Protein AF-A0A533B8K9-F1 (afdb_monomer_lite)

Sequence (75 aa):
MKMVLVSLMVLVVTGCTAGRWVQAGKSDLDSRRDSFDCENVIVTKHGGWQRVEPFTAAIEIRECMQVKGYHLEQN

Radius of gyration: 18.88 Å; chains: 1; bounding box: 37×21×63 Å

Foldseek 3Di:
DDDDDPDPPPPPPPPPQFWQWDDPPDDSVRRVVQLVVQLVVVCVVQVHPVRADPVNSVVSSQVSSVVVVIDTHGD

Structure (mmCIF, N/CA/C/O backbone):
data_AF-A0A533B8K9-F1
#
_entry.id   AF-A0A533B8K9-F1
#
loop_
_atom_site.group_PDB
_atom_site.id
_atom_site.type_symbol
_atom_site.label_atom_id
_atom_site.label_alt_id
_atom_site.label_comp_id
_atom_site.label_asym_id
_atom_site.label_entity_id
_atom_site.label_seq_id
_atom_site.pdbx_PDB_ins_code
_atom_site.Cartn_x
_atom_site.Cartn_y
_atom_site.Cartn_z
_atom_site.occupancy
_atom_site.B_iso_or_equiv
_atom_site.auth_seq_id
_atom_site.auth_comp_id
_atom_site.auth_asym_id
_atom_site.auth_atom_id
_atom_site.pdbx_PDB_model_num
ATOM 1 N N . MET A 1 1 ? 25.321 7.695 49.746 1.00 41.66 1 MET A N 1
ATOM 2 C CA . MET A 1 1 ? 23.842 7.775 49.739 1.00 41.66 1 MET A CA 1
ATOM 3 C C . MET A 1 1 ? 23.444 8.961 48.874 1.00 41.66 1 MET A C 1
ATOM 5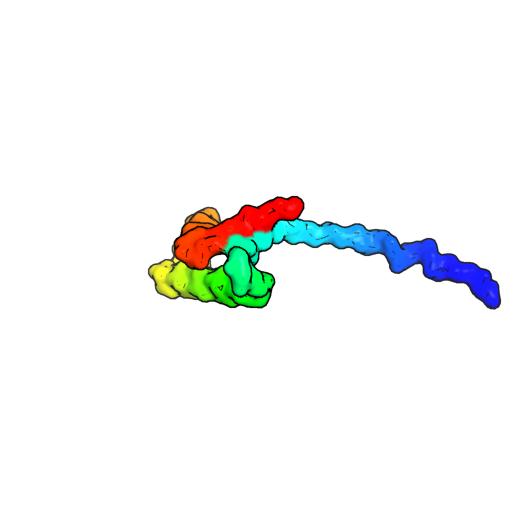 O O . MET A 1 1 ? 23.831 10.072 49.181 1.00 41.66 1 MET A O 1
ATOM 9 N N . LYS A 1 2 ? 22.905 8.681 47.684 1.00 45.84 2 LYS A N 1
ATOM 10 C CA . LYS A 1 2 ? 21.503 8.983 47.329 1.00 45.84 2 LYS A CA 1
ATOM 11 C C . LYS A 1 2 ? 21.228 10.479 47.113 1.00 45.84 2 LYS A C 1
ATOM 13 O O . LYS A 1 2 ? 20.718 11.127 48.010 1.00 45.84 2 LYS A O 1
ATOM 18 N N . MET A 1 3 ? 21.476 10.955 45.896 1.00 44.84 3 MET A N 1
ATOM 19 C CA . MET A 1 3 ? 20.569 11.846 45.156 1.00 44.84 3 MET A CA 1
ATOM 20 C C . MET A 1 3 ? 20.778 11.517 43.664 1.00 44.84 3 MET A C 1
ATOM 22 O O . MET A 1 3 ? 21.748 11.951 43.062 1.00 44.84 3 MET A O 1
ATOM 26 N N . VAL A 1 4 ? 20.126 10.468 43.144 1.00 54.47 4 VAL A N 1
ATOM 27 C CA . VAL A 1 4 ? 18.803 10.595 42.497 1.00 54.47 4 VAL A CA 1
ATOM 28 C C . VAL A 1 4 ? 18.992 11.439 41.221 1.00 54.47 4 VAL A C 1
ATOM 30 O O . VAL A 1 4 ? 18.757 12.634 41.213 1.00 54.47 4 VAL A O 1
ATOM 33 N N . LEU A 1 5 ? 19.665 10.925 40.184 1.00 51.34 5 LEU A N 1
ATOM 34 C CA . LEU A 1 5 ? 19.129 9.946 39.217 1.00 51.34 5 LEU A CA 1
ATOM 35 C C . LEU A 1 5 ? 17.783 10.385 38.589 1.00 51.34 5 LEU A C 1
ATOM 37 O O . LEU A 1 5 ? 16.947 9.553 38.265 1.00 51.34 5 LEU A O 1
ATOM 41 N N . VAL A 1 6 ? 17.563 11.697 38.423 1.00 56.78 6 VAL A N 1
ATOM 42 C CA . VAL A 1 6 ? 16.369 12.266 37.762 1.00 56.78 6 VAL A CA 1
ATOM 43 C C . VAL A 1 6 ? 16.799 13.311 36.735 1.00 56.78 6 VAL A C 1
ATOM 45 O O . VAL A 1 6 ? 16.591 14.508 36.886 1.00 56.78 6 VAL A O 1
ATOM 48 N N . SER A 1 7 ? 17.472 12.877 35.676 1.00 51.47 7 SER A N 1
ATOM 49 C CA . SER A 1 7 ? 17.611 13.698 34.458 1.00 51.47 7 SER A CA 1
ATOM 50 C C . SER A 1 7 ? 17.586 12.858 33.182 1.00 51.47 7 SER A C 1
ATOM 52 O O . SER A 1 7 ? 17.909 13.348 32.108 1.00 51.47 7 SER A O 1
ATOM 54 N N . LEU A 1 8 ? 17.168 11.592 33.279 1.00 55.50 8 LEU A N 1
ATOM 55 C CA . LEU A 1 8 ? 17.158 10.650 32.164 1.00 55.50 8 LEU A CA 1
ATOM 56 C C . LEU A 1 8 ? 15.725 10.243 31.801 1.00 55.50 8 LEU A C 1
ATOM 58 O O . LEU A 1 8 ? 15.395 9.064 31.804 1.00 55.50 8 LEU A O 1
ATOM 62 N N . MET A 1 9 ? 14.835 11.208 31.561 1.00 56.28 9 MET A N 1
ATOM 63 C CA . MET A 1 9 ? 13.486 10.882 31.078 1.00 56.28 9 MET A CA 1
ATOM 64 C C . MET A 1 9 ? 12.813 12.038 30.340 1.00 56.28 9 MET A C 1
ATOM 66 O O . MET A 1 9 ? 11.658 12.364 30.573 1.00 56.28 9 MET A O 1
ATOM 70 N N . VAL A 1 10 ? 13.543 12.664 29.419 1.00 58.84 10 VAL A N 1
ATOM 71 C CA . VAL A 1 10 ? 12.932 13.513 28.387 1.00 58.84 10 VAL A CA 1
ATOM 72 C C . VAL A 1 10 ? 13.509 13.102 27.028 1.00 58.84 10 VAL A C 1
ATOM 74 O O . VAL A 1 10 ? 14.079 13.889 26.286 1.00 58.84 10 VAL A O 1
ATOM 77 N N . LEU A 1 11 ? 13.384 11.808 26.714 1.00 54.88 11 LEU A N 1
ATOM 78 C CA . LEU A 1 11 ? 13.343 11.335 25.330 1.00 54.88 11 LEU A CA 1
ATOM 79 C C . LEU A 1 11 ? 11.927 11.637 24.837 1.00 54.88 11 LEU A C 1
ATOM 81 O O . LEU A 1 11 ? 11.038 10.789 24.897 1.00 54.88 11 LEU A O 1
ATOM 85 N N . VAL A 1 12 ? 11.696 12.894 24.452 1.00 57.62 12 VAL A N 1
ATOM 86 C CA . VAL A 1 12 ? 10.475 13.272 23.741 1.00 57.62 12 VAL A CA 1
ATOM 87 C C . VAL A 1 12 ? 10.485 12.474 22.453 1.00 57.62 12 VAL A C 1
ATOM 89 O O . VAL A 1 12 ? 11.341 12.656 21.590 1.00 57.62 12 VAL A O 1
ATOM 92 N N . VAL A 1 13 ? 9.558 11.530 22.401 1.00 56.38 13 VAL A N 1
ATOM 93 C CA . VAL A 1 13 ? 9.248 10.664 21.279 1.00 56.38 13 VAL A CA 1
ATOM 94 C C . VAL A 1 13 ? 8.858 11.560 20.106 1.00 56.38 13 VAL A C 1
ATOM 96 O O . VAL A 1 13 ? 7.691 11.881 19.914 1.00 56.38 13 VAL A O 1
ATOM 99 N N . THR A 1 14 ? 9.834 11.981 19.306 1.00 51.78 14 THR A N 1
ATOM 100 C CA . THR A 1 14 ? 9.602 12.507 17.959 1.00 51.78 14 THR A CA 1
ATOM 101 C C . THR A 1 14 ? 9.309 11.326 17.039 1.00 51.78 14 THR A C 1
ATOM 103 O O . THR A 1 14 ? 10.036 11.024 16.095 1.00 51.78 14 THR A O 1
ATOM 106 N N . GLY A 1 15 ? 8.236 10.597 17.355 1.00 49.59 15 GLY A N 1
ATOM 107 C CA . GLY A 1 15 ? 7.652 9.653 16.425 1.00 49.59 15 GLY A CA 1
ATOM 108 C C . GLY A 1 15 ? 7.177 10.463 15.233 1.00 49.59 15 GLY A C 1
ATOM 109 O O . GLY A 1 15 ? 6.257 11.263 15.364 1.00 49.59 15 GLY A O 1
ATOM 110 N N . CYS A 1 16 ? 7.839 10.302 14.092 1.00 52.97 16 CYS A N 1
ATOM 111 C CA . CYS A 1 16 ? 7.297 10.716 12.809 1.00 52.97 16 CYS A CA 1
ATOM 112 C C . CYS A 1 16 ? 5.902 10.079 12.726 1.00 52.97 16 CYS A C 1
ATOM 114 O O . CYS A 1 16 ? 5.805 8.856 12.616 1.00 52.97 16 CYS A O 1
ATOM 116 N N . THR A 1 17 ? 4.835 10.861 12.899 1.00 57.50 17 THR A N 1
ATOM 117 C CA . THR A 1 17 ? 3.455 10.365 12.865 1.00 57.50 17 THR A CA 1
ATOM 118 C C . THR A 1 17 ? 3.083 10.080 11.414 1.00 57.50 17 THR A C 1
ATOM 120 O O . THR A 1 17 ? 2.293 10.778 10.784 1.00 57.50 17 THR A O 1
ATOM 123 N N . ALA A 1 18 ? 3.706 9.052 10.839 1.00 67.81 18 ALA A N 1
ATOM 124 C CA . ALA A 1 18 ? 3.235 8.462 9.603 1.00 67.81 18 ALA A CA 1
ATOM 125 C C . ALA A 1 18 ? 1.813 7.948 9.868 1.00 67.81 18 ALA A C 1
ATOM 127 O O . ALA A 1 18 ? 1.590 7.225 10.841 1.00 67.81 18 ALA A O 1
ATOM 128 N N . GLY A 1 19 ? 0.850 8.384 9.051 1.00 81.06 19 GLY A N 1
ATOM 129 C CA . GLY 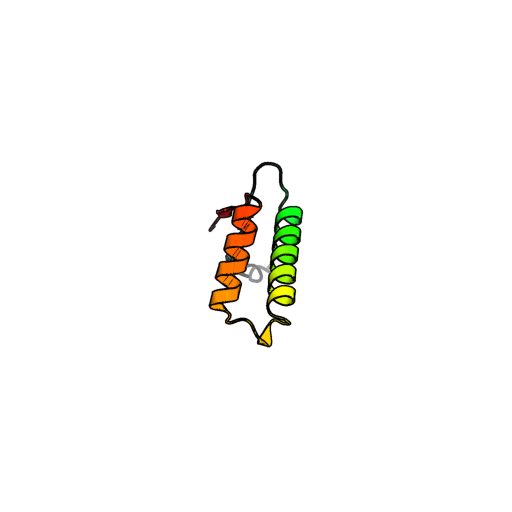A 1 19 ? -0.550 7.987 9.201 1.00 81.06 19 GLY A CA 1
ATOM 130 C C . GLY A 1 19 ? -0.707 6.464 9.235 1.00 81.06 19 GLY A C 1
ATOM 131 O O . GLY A 1 19 ? 0.087 5.733 8.639 1.00 81.06 19 GLY A O 1
ATOM 132 N N . ARG A 1 20 ? -1.731 5.979 9.938 1.00 89.94 20 ARG A N 1
ATOM 133 C CA . ARG A 1 20 ? -1.991 4.549 10.121 1.00 89.94 20 ARG A CA 1
ATOM 134 C C . ARG A 1 20 ? -3.132 4.089 9.224 1.00 89.94 20 ARG A C 1
ATOM 136 O O . ARG A 1 20 ? -4.190 4.706 9.188 1.00 89.94 20 ARG A O 1
ATOM 143 N N . TRP A 1 21 ? -2.938 2.971 8.531 1.00 94.44 21 TRP A N 1
ATOM 144 C CA . TRP A 1 21 ? -4.008 2.305 7.793 1.00 94.44 21 TRP A CA 1
ATOM 145 C C . TRP A 1 21 ? -4.921 1.542 8.747 1.00 94.44 21 TRP A C 1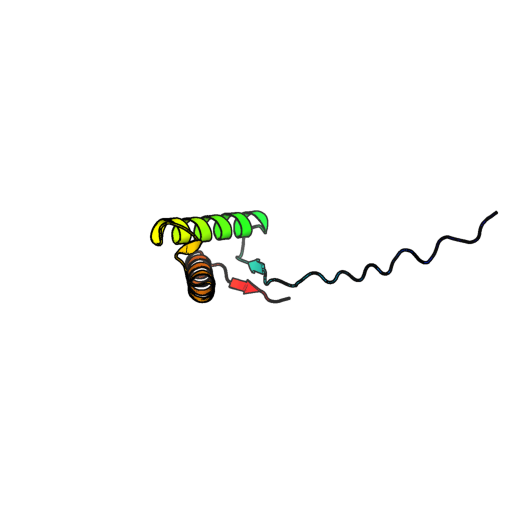
ATOM 147 O O . TRP A 1 21 ? -4.468 0.634 9.448 1.00 94.44 21 TRP A O 1
ATOM 157 N N . VAL A 1 22 ? -6.203 1.894 8.745 1.00 95.25 22 VAL A N 1
ATOM 158 C CA . VAL A 1 22 ? -7.219 1.313 9.627 1.00 95.25 22 VAL A CA 1
ATOM 159 C C . VAL A 1 22 ? -8.410 0.781 8.831 1.00 95.25 22 VAL A C 1
ATOM 161 O O . VAL A 1 22 ? -8.814 1.340 7.811 1.00 95.25 22 VAL A O 1
ATOM 164 N N . GLN A 1 23 ? -8.956 -0.340 9.295 1.00 96.94 23 GLN A N 1
ATOM 165 C CA . GLN A 1 23 ? -10.148 -0.988 8.751 1.00 96.94 23 GLN A CA 1
ATOM 166 C C . GLN A 1 23 ? -10.840 -1.749 9.885 1.00 96.94 23 GLN A C 1
ATOM 168 O O . GLN A 1 23 ? -10.182 -2.398 10.701 1.00 96.94 23 GLN A O 1
ATOM 173 N N . ALA A 1 24 ? -12.171 -1.673 9.955 1.00 94.56 24 ALA A N 1
ATOM 174 C CA . ALA A 1 24 ? -12.933 -2.356 10.995 1.00 94.56 24 ALA A CA 1
ATOM 175 C C . ALA A 1 24 ? -12.698 -3.876 10.943 1.00 94.56 24 ALA A C 1
ATOM 177 O O . ALA A 1 24 ? -12.775 -4.492 9.881 1.00 94.56 24 ALA A O 1
ATOM 178 N N . GLY A 1 25 ? -12.409 -4.477 12.100 1.00 95.88 25 GLY A N 1
ATOM 179 C CA . GLY A 1 25 ? -12.141 -5.913 12.213 1.00 95.88 25 GLY A CA 1
ATOM 180 C C . GLY A 1 25 ? -10.749 -6.356 11.745 1.00 95.88 25 GLY A C 1
ATOM 181 O O . GLY A 1 25 ? -10.490 -7.557 11.717 1.00 95.88 25 GLY A O 1
ATOM 182 N N . LYS A 1 26 ? -9.852 -5.425 11.398 1.00 96.69 26 LYS A N 1
ATOM 183 C CA . LYS A 1 26 ? -8.455 -5.709 11.049 1.00 96.69 26 LYS A CA 1
ATOM 184 C C . LYS A 1 26 ? -7.510 -5.219 12.134 1.00 96.69 26 LYS A C 1
ATOM 186 O O . LYS A 1 26 ? -7.732 -4.173 12.739 1.00 96.69 26 LYS A O 1
ATOM 191 N N . SER A 1 27 ? -6.449 -5.981 12.366 1.00 95.88 27 SER A N 1
ATOM 192 C CA . SER A 1 27 ? -5.371 -5.579 13.263 1.00 95.88 27 SER A CA 1
ATOM 193 C C . SER A 1 27 ? -4.363 -4.666 12.559 1.00 95.88 27 SER A C 1
ATOM 195 O O . SER A 1 27 ? -4.266 -4.640 11.330 1.00 95.88 27 SER A O 1
ATOM 197 N N . ASP A 1 28 ? -3.536 -3.979 13.349 1.00 92.00 28 ASP A N 1
ATOM 198 C CA . ASP A 1 28 ? -2.390 -3.216 12.836 1.00 92.00 28 ASP A CA 1
ATOM 199 C C . ASP A 1 28 ? -1.366 -4.106 12.110 1.00 92.00 28 ASP A C 1
ATOM 201 O O . ASP A 1 28 ? -0.591 -3.623 11.286 1.00 92.00 28 ASP A O 1
ATOM 205 N N . LEU A 1 29 ? -1.315 -5.404 12.429 1.00 95.25 29 LEU A N 1
ATOM 206 C CA . LEU A 1 29 ? -0.451 -6.347 11.721 1.00 95.25 29 LEU A CA 1
ATOM 207 C C . LEU A 1 29 ? -1.013 -6.659 10.330 1.00 95.25 29 LEU A C 1
ATOM 209 O O . LEU A 1 29 ? -0.250 -6.712 9.366 1.00 95.25 29 LEU A O 1
ATOM 213 N N . ASP A 1 30 ? -2.335 -6.819 10.225 1.00 97.25 30 ASP A N 1
ATOM 214 C CA . ASP A 1 30 ? -3.006 -7.044 8.944 1.00 97.25 30 ASP A CA 1
ATOM 215 C C . ASP A 1 30 ? -2.802 -5.851 8.012 1.00 97.25 30 ASP A C 1
ATOM 217 O O . ASP A 1 30 ? -2.419 -6.035 6.861 1.00 97.25 30 ASP A O 1
ATOM 221 N N . SER A 1 31 ? -2.968 -4.625 8.521 1.00 95.88 31 SER A N 1
ATOM 222 C CA . SER A 1 31 ? -2.812 -3.420 7.702 1.00 95.88 31 SER A CA 1
ATOM 223 C C . SER A 1 31 ? -1.387 -3.237 7.175 1.00 95.88 31 SER A C 1
ATOM 225 O O . SER A 1 31 ? -1.201 -2.859 6.019 1.00 95.88 31 SER A O 1
ATOM 227 N N . ARG A 1 32 ? -0.364 -3.566 7.976 1.00 94.56 32 ARG A N 1
ATOM 228 C CA . ARG A 1 32 ? 1.039 -3.558 7.522 1.00 94.56 32 ARG A CA 1
ATOM 229 C C . ARG A 1 32 ? 1.308 -4.614 6.462 1.00 94.56 32 ARG A C 1
ATOM 231 O O . ARG A 1 32 ? 2.004 -4.330 5.492 1.00 94.56 32 ARG A O 1
ATOM 238 N N . ARG A 1 33 ? 0.767 -5.820 6.647 1.00 97.06 33 ARG A N 1
ATOM 239 C CA . ARG A 1 33 ? 0.895 -6.901 5.668 1.00 97.06 33 ARG A CA 1
ATOM 240 C C . ARG A 1 33 ? 0.245 -6.513 4.342 1.00 97.06 33 ARG A C 1
ATOM 242 O O . ARG A 1 33 ? 0.875 -6.648 3.302 1.00 97.06 33 ARG A O 1
ATOM 249 N N . ASP A 1 34 ? -0.967 -5.974 4.388 1.00 97.25 34 ASP A N 1
ATOM 250 C CA . ASP A 1 34 ? -1.685 -5.538 3.192 1.00 97.25 34 ASP A CA 1
ATOM 251 C C . ASP A 1 34 ? -0.993 -4.361 2.487 1.00 97.25 34 ASP A C 1
ATOM 253 O O . ASP A 1 34 ? -0.927 -4.347 1.257 1.00 97.25 34 ASP A O 1
ATOM 257 N N . SER A 1 35 ? -0.411 -3.419 3.241 1.00 95.44 35 SER A N 1
ATOM 258 C CA . SER A 1 35 ? 0.413 -2.337 2.681 1.00 95.44 35 SER A CA 1
ATOM 259 C C . SER A 1 35 ? 1.648 -2.883 1.966 1.00 95.44 35 SER A C 1
ATOM 261 O O . SER A 1 35 ? 1.946 -2.465 0.850 1.00 95.44 35 SER A O 1
ATOM 263 N N . PHE A 1 36 ? 2.332 -3.857 2.568 1.00 95.25 36 PHE A N 1
ATOM 264 C CA . PHE A 1 36 ? 3.485 -4.516 1.954 1.00 95.25 36 PHE A CA 1
ATOM 265 C C . PHE A 1 36 ? 3.103 -5.285 0.679 1.00 95.25 36 PHE A C 1
ATOM 267 O O . PHE A 1 36 ? 3.832 -5.262 -0.314 1.00 95.25 36 PHE A O 1
ATOM 274 N N . ASP A 1 37 ? 1.941 -5.936 0.662 1.00 97.31 37 ASP A N 1
ATOM 275 C CA . ASP A 1 37 ? 1.433 -6.595 -0.543 1.00 97.31 37 ASP A CA 1
ATOM 276 C C . ASP A 1 37 ? 1.136 -5.569 -1.652 1.00 97.31 37 ASP A C 1
ATOM 278 O O . ASP A 1 37 ? 1.511 -5.783 -2.807 1.00 97.31 37 ASP A O 1
ATOM 282 N N . CYS A 1 38 ? 0.533 -4.424 -1.310 1.00 96.56 38 CYS A N 1
ATOM 283 C CA . CYS A 1 38 ? 0.308 -3.319 -2.248 1.00 96.56 38 CYS A CA 1
ATOM 284 C C . CYS A 1 38 ? 1.618 -2.774 -2.835 1.00 96.56 38 CYS A C 1
ATOM 286 O O . CYS A 1 38 ? 1.726 -2.588 -4.049 1.00 96.56 38 CYS A O 1
ATOM 288 N N . GLU A 1 39 ? 2.630 -2.568 -1.997 1.00 94.88 39 GLU A N 1
ATOM 289 C CA . GLU A 1 39 ? 3.972 -2.171 -2.422 1.00 94.88 39 GLU A CA 1
ATOM 290 C C . GLU A 1 39 ? 4.573 -3.172 -3.424 1.00 94.88 39 GLU A C 1
ATOM 292 O O . GLU A 1 39 ? 5.042 -2.777 -4.494 1.00 94.88 39 GLU A O 1
ATOM 297 N N . ASN A 1 40 ? 4.491 -4.477 -3.145 1.00 95.69 40 ASN A N 1
ATOM 298 C CA . ASN A 1 40 ? 5.014 -5.514 -4.042 1.00 95.69 40 ASN A CA 1
ATOM 299 C C . ASN A 1 40 ? 4.305 -5.563 -5.397 1.00 95.69 40 ASN A C 1
ATOM 301 O O . ASN A 1 40 ? 4.958 -5.790 -6.422 1.00 95.69 40 ASN A O 1
ATOM 305 N N . VAL A 1 41 ? 2.988 -5.342 -5.429 1.00 93.44 41 VAL A N 1
ATOM 306 C CA . VAL A 1 41 ? 2.231 -5.258 -6.687 1.00 93.44 41 VAL A CA 1
ATOM 307 C C . VAL A 1 41 ? 2.778 -4.126 -7.556 1.00 93.44 41 VAL A C 1
ATOM 309 O O . VAL A 1 41 ? 3.026 -4.331 -8.745 1.00 93.44 41 VAL A O 1
ATOM 312 N N . ILE A 1 42 ? 3.032 -2.960 -6.965 1.00 92.88 42 ILE A N 1
ATOM 313 C CA . ILE A 1 42 ? 3.537 -1.773 -7.670 1.00 92.88 42 ILE A CA 1
ATOM 314 C C . ILE A 1 42 ? 4.961 -2.014 -8.175 1.00 92.88 42 ILE A C 1
ATOM 316 O O . ILE A 1 42 ? 5.249 -1.799 -9.353 1.00 92.88 42 ILE A O 1
ATOM 320 N N . VAL A 1 43 ? 5.841 -2.550 -7.330 1.00 93.00 43 VAL A N 1
ATOM 321 C CA . VAL A 1 43 ? 7.213 -2.914 -7.723 1.00 93.00 43 VAL A CA 1
ATOM 322 C C . VAL A 1 43 ? 7.213 -3.893 -8.886 1.00 93.00 43 VAL A C 1
ATOM 324 O O . VAL A 1 43 ? 7.981 -3.724 -9.832 1.00 93.00 43 VAL A O 1
ATOM 327 N N . THR A 1 44 ? 6.342 -4.898 -8.843 1.00 94.00 44 THR A N 1
ATOM 328 C CA . THR A 1 44 ? 6.235 -5.905 -9.902 1.00 94.00 44 THR A CA 1
ATOM 329 C C . THR A 1 44 ? 5.712 -5.284 -11.196 1.00 94.00 44 THR A C 1
ATOM 331 O O . THR A 1 44 ? 6.288 -5.518 -12.257 1.00 94.00 44 THR A O 1
ATOM 334 N N . LYS A 1 45 ? 4.675 -4.440 -11.111 1.00 92.69 45 LYS A N 1
ATOM 335 C CA . LYS A 1 45 ? 4.071 -3.727 -12.249 1.00 92.69 45 LYS A CA 1
ATOM 336 C C . LYS A 1 45 ? 5.087 -2.860 -12.997 1.00 92.69 45 LYS A C 1
ATOM 338 O O . LYS A 1 45 ? 5.112 -2.877 -14.224 1.00 92.69 45 LYS A O 1
ATOM 343 N N . HIS A 1 46 ? 5.926 -2.122 -12.272 1.00 93.38 46 HIS A N 1
ATOM 344 C CA . HIS A 1 46 ? 6.904 -1.194 -12.861 1.00 93.38 46 HIS A CA 1
ATOM 345 C C . HIS A 1 46 ? 8.299 -1.814 -13.064 1.00 93.38 46 HIS A C 1
ATOM 347 O O . HIS A 1 46 ? 9.182 -1.212 -13.678 1.00 93.38 46 HIS A O 1
ATOM 353 N N . GLY A 1 47 ? 8.519 -3.040 -12.584 1.00 93.56 47 GLY A N 1
ATOM 354 C CA . GLY A 1 47 ? 9.790 -3.756 -12.709 1.00 93.56 47 GLY A CA 1
ATOM 355 C C . GLY A 1 47 ? 10.902 -3.227 -11.793 1.00 93.56 47 GLY A C 1
ATOM 356 O O . GLY A 1 47 ? 12.073 -3.242 -12.183 1.00 93.56 47 GLY A O 1
ATOM 357 N N . GLY A 1 48 ? 10.545 -2.748 -10.599 1.00 93.06 48 GLY A N 1
ATOM 358 C CA . GLY A 1 48 ? 11.470 -2.297 -9.555 1.00 93.06 48 GLY A CA 1
ATOM 359 C C . GLY A 1 48 ? 11.204 -0.876 -9.051 1.00 93.06 48 GLY A C 1
ATOM 360 O O . GLY A 1 48 ? 10.743 -0.021 -9.803 1.00 93.06 48 GLY A O 1
ATOM 361 N N . TRP A 1 49 ? 11.564 -0.601 -7.792 1.00 91.00 49 TRP A N 1
ATOM 362 C CA . TRP A 1 49 ? 11.409 0.721 -7.162 1.00 91.00 49 TRP A CA 1
ATOM 363 C C . TRP A 1 49 ? 12.136 1.846 -7.903 1.00 91.00 49 TRP A C 1
ATOM 365 O O . TRP A 1 49 ? 11.630 2.957 -7.979 1.00 91.00 49 TRP A O 1
ATOM 375 N N . GLN A 1 50 ? 13.289 1.555 -8.510 1.00 92.88 50 GLN A N 1
ATOM 376 C CA . GLN A 1 50 ? 14.085 2.525 -9.268 1.00 92.88 50 GLN A CA 1
ATOM 377 C C . GLN A 1 50 ? 13.398 3.048 -10.541 1.00 92.88 50 GLN A C 1
ATOM 379 O O . GLN A 1 50 ? 13.926 3.942 -11.194 1.00 92.88 50 GLN A O 1
ATOM 384 N N . ARG A 1 51 ? 12.267 2.450 -10.935 1.00 91.56 51 ARG A N 1
ATOM 385 C CA . ARG A 1 51 ? 11.487 2.829 -12.121 1.00 91.56 51 ARG A CA 1
ATOM 386 C C . ARG A 1 51 ? 10.158 3.495 -11.771 1.00 91.56 51 ARG A C 1
ATOM 388 O O . ARG A 1 51 ? 9.401 3.820 -12.680 1.00 91.56 51 ARG A O 1
ATOM 395 N N . VAL A 1 52 ? 9.870 3.678 -10.482 1.00 92.06 52 VAL A N 1
ATOM 396 C CA . VAL A 1 52 ? 8.641 4.317 -10.009 1.00 92.06 52 VAL A CA 1
ATOM 397 C C . VAL A 1 52 ? 8.989 5.687 -9.461 1.00 92.06 52 VAL A C 1
ATOM 399 O O . VAL A 1 52 ? 9.779 5.808 -8.527 1.00 92.06 52 VAL A O 1
ATOM 402 N N . GLU A 1 53 ? 8.363 6.720 -10.014 1.00 93.31 53 GLU A N 1
ATOM 403 C CA . GLU A 1 53 ? 8.443 8.056 -9.435 1.00 93.31 53 GLU A CA 1
ATOM 404 C C . GLU A 1 53 ? 7.878 8.023 -8.000 1.00 93.31 53 GLU A C 1
ATOM 406 O O . GLU A 1 53 ? 6.777 7.499 -7.796 1.00 93.31 53 GLU A O 1
ATOM 411 N N . PRO A 1 54 ? 8.569 8.582 -6.986 1.00 86.19 54 PRO A N 1
ATOM 412 C CA . PRO A 1 54 ? 8.157 8.453 -5.584 1.00 86.19 54 PRO A CA 1
ATOM 413 C C . PRO A 1 54 ? 6.724 8.921 -5.302 1.00 86.19 54 PRO A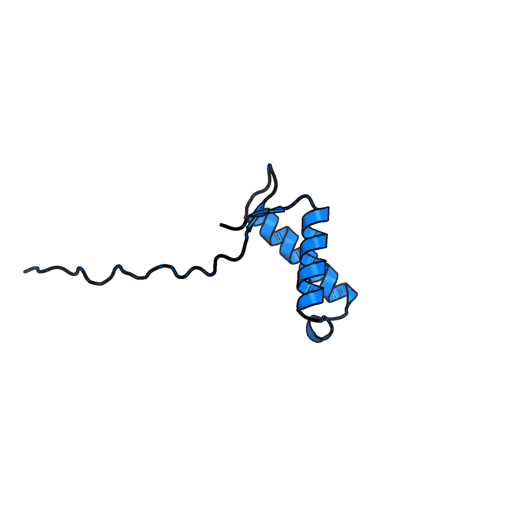 C 1
ATOM 415 O O . PRO A 1 54 ? 6.008 8.321 -4.500 1.00 86.19 54 PRO A O 1
ATOM 418 N N . PHE A 1 55 ? 6.278 9.977 -5.987 1.00 90.81 55 PHE A N 1
ATOM 419 C CA . PHE A 1 55 ? 4.912 10.480 -5.855 1.00 90.81 55 PHE A CA 1
ATOM 420 C C . PHE A 1 55 ? 3.882 9.517 -6.462 1.00 90.81 55 PHE A C 1
ATOM 422 O O . PHE A 1 55 ? 2.836 9.271 -5.863 1.00 90.81 55 PHE A O 1
ATOM 429 N N . THR A 1 56 ? 4.203 8.914 -7.609 1.00 92.69 56 THR A N 1
ATOM 430 C CA . THR A 1 56 ? 3.376 7.879 -8.238 1.00 92.69 56 THR A CA 1
ATOM 431 C C . THR A 1 56 ? 3.274 6.648 -7.347 1.00 92.69 56 THR A C 1
ATOM 433 O O . THR A 1 56 ? 2.172 6.151 -7.139 1.00 92.69 56 THR A O 1
ATOM 436 N N . ALA A 1 57 ? 4.384 6.203 -6.748 1.00 91.50 57 ALA A N 1
ATOM 437 C CA . ALA A 1 57 ? 4.373 5.104 -5.784 1.00 91.50 57 ALA A CA 1
ATOM 438 C C . ALA A 1 57 ? 3.421 5.395 -4.615 1.00 91.50 57 ALA A C 1
ATOM 440 O O . ALA A 1 57 ? 2.566 4.575 -4.294 1.00 91.50 57 ALA A O 1
ATOM 441 N N . ALA A 1 58 ? 3.518 6.582 -4.010 1.00 90.81 58 ALA A N 1
ATOM 442 C CA . ALA A 1 58 ? 2.660 6.968 -2.892 1.00 90.81 58 ALA A CA 1
ATOM 443 C C . ALA A 1 58 ? 1.163 7.006 -3.259 1.00 90.81 58 ALA A C 1
ATOM 445 O O . ALA A 1 58 ? 0.329 6.600 -2.445 1.00 90.81 58 ALA A O 1
ATOM 446 N N . ILE A 1 59 ? 0.816 7.474 -4.465 1.00 94.44 59 ILE A N 1
ATOM 447 C CA . ILE A 1 59 ? -0.569 7.466 -4.959 1.00 94.44 59 ILE A CA 1
ATOM 448 C C . ILE A 1 59 ? -1.052 6.033 -5.175 1.00 94.44 59 ILE A C 1
ATOM 450 O O . ILE A 1 59 ? -2.084 5.661 -4.622 1.00 94.44 59 ILE A O 1
ATOM 454 N N . GLU A 1 60 ? -0.298 5.213 -5.908 1.00 95.62 60 GLU A N 1
ATOM 455 C CA . GLU A 1 60 ? -0.716 3.845 -6.228 1.00 95.62 60 GLU A CA 1
ATOM 456 C C . GLU A 1 60 ? -0.836 2.975 -4.959 1.00 95.62 60 GLU A C 1
ATOM 458 O O . GLU A 1 60 ? -1.775 2.184 -4.842 1.00 95.62 60 GLU A O 1
ATOM 463 N N . ILE A 1 61 ? 0.051 3.148 -3.966 1.00 94.88 61 ILE A N 1
ATOM 464 C CA . ILE A 1 61 ? -0.052 2.447 -2.669 1.00 94.88 61 ILE A CA 1
ATOM 465 C C . ILE A 1 61 ? -1.340 2.862 -1.953 1.00 94.88 61 ILE A C 1
ATOM 467 O O . ILE A 1 61 ? -2.077 2.010 -1.451 1.00 94.88 61 ILE A O 1
ATOM 471 N N . ARG A 1 62 ? -1.635 4.168 -1.914 1.00 95.00 62 ARG A N 1
ATOM 472 C CA . ARG A 1 62 ? -2.854 4.696 -1.288 1.00 95.00 62 ARG A CA 1
ATOM 473 C C . ARG A 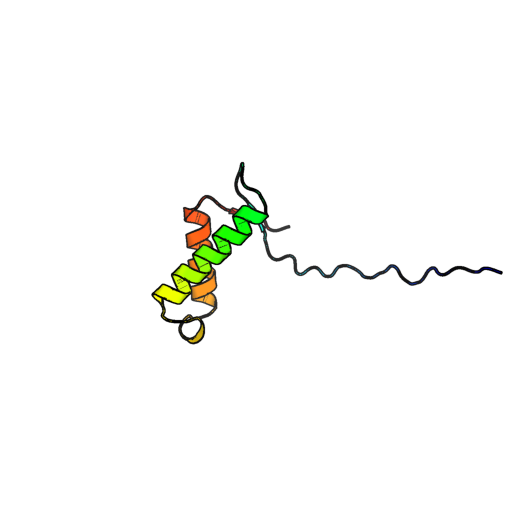1 62 ? -4.106 4.141 -1.957 1.00 95.00 62 ARG A C 1
ATOM 475 O O . ARG A 1 62 ? -5.003 3.691 -1.250 1.00 95.00 62 ARG A O 1
ATOM 482 N N . GLU A 1 63 ? -4.161 4.158 -3.283 1.00 96.44 63 GLU A N 1
ATOM 483 C CA . GLU A 1 63 ? -5.286 3.618 -4.049 1.00 96.44 63 GLU A CA 1
ATOM 484 C C . GLU A 1 63 ? -5.474 2.123 -3.777 1.00 96.44 63 GLU A C 1
ATOM 486 O O . GLU A 1 63 ? -6.588 1.678 -3.499 1.00 96.44 63 GLU A O 1
ATOM 491 N N . CYS A 1 64 ? -4.385 1.350 -3.763 1.00 97.25 64 CYS A N 1
ATOM 492 C CA . CYS A 1 64 ? -4.435 -0.076 -3.447 1.00 97.25 64 CYS A CA 1
ATOM 493 C C . CYS A 1 64 ? -5.009 -0.341 -2.044 1.00 97.25 64 CYS A C 1
ATOM 495 O O . CYS A 1 64 ? -5.897 -1.183 -1.880 1.00 97.25 64 CYS A O 1
ATOM 497 N N . MET A 1 65 ? -4.562 0.412 -1.037 1.00 97.50 65 MET A N 1
ATOM 498 C CA . MET A 1 65 ? -5.076 0.290 0.331 1.00 97.50 65 MET A CA 1
ATOM 499 C C . MET A 1 65 ? -6.554 0.686 0.433 1.00 97.50 65 MET A C 1
ATOM 501 O O . MET A 1 65 ? -7.330 -0.002 1.099 1.00 97.50 65 MET A O 1
ATOM 505 N N . GLN A 1 66 ? -6.974 1.735 -0.276 1.00 96.69 66 GLN A N 1
ATOM 506 C CA . GLN A 1 66 ? -8.376 2.159 -0.329 1.00 96.69 66 GLN A CA 1
ATOM 507 C C . GLN A 1 66 ? -9.282 1.101 -0.968 1.00 96.69 66 GLN A C 1
ATOM 509 O O . GLN A 1 66 ? -10.361 0.830 -0.442 1.00 96.69 66 GLN A O 1
ATOM 514 N N . VAL A 1 67 ? -8.837 0.441 -2.043 1.00 97.25 67 VAL A N 1
ATOM 515 C CA . VAL A 1 67 ? -9.578 -0.666 -2.680 1.00 97.25 67 VAL A CA 1
ATOM 516 C C . VAL A 1 67 ? -9.738 -1.862 -1.734 1.00 97.25 67 VAL A C 1
ATOM 518 O O . VAL A 1 67 ? -10.775 -2.524 -1.748 1.00 97.25 67 VAL A O 1
ATOM 521 N N . LYS A 1 68 ? -8.755 -2.116 -0.862 1.00 95.88 68 LYS A N 1
ATOM 522 C CA . LYS A 1 68 ? -8.849 -3.135 0.201 1.00 95.88 68 LYS A CA 1
ATOM 523 C C . LYS A 1 68 ? -9.790 -2.736 1.354 1.00 95.88 68 LYS A C 1
ATOM 525 O O . LYS A 1 68 ? -10.108 -3.571 2.200 1.00 95.88 68 LYS A O 1
ATOM 530 N N . GLY A 1 69 ? -10.271 -1.491 1.376 1.00 97.12 69 GLY A N 1
ATOM 531 C CA . GLY A 1 69 ? -11.181 -0.963 2.395 1.00 97.12 69 GLY A CA 1
ATOM 532 C C . GLY A 1 69 ? -10.483 -0.293 3.580 1.00 97.12 69 GLY A C 1
ATOM 533 O O . GLY A 1 69 ? -11.143 0.006 4.578 1.00 97.12 69 GLY A O 1
ATOM 534 N N . TYR A 1 70 ? -9.174 -0.047 3.489 1.00 97.25 70 TYR A N 1
ATOM 535 C CA . TYR A 1 70 ? -8.447 0.736 4.483 1.00 97.25 70 TYR A CA 1
ATOM 536 C C . TYR A 1 70 ? -8.625 2.236 4.243 1.00 97.25 70 TYR A C 1
ATOM 538 O O . TYR A 1 70 ? -8.684 2.710 3.108 1.00 97.25 70 TYR A O 1
ATOM 546 N N . HIS A 1 71 ? -8.638 3.007 5.325 1.00 95.06 71 HIS A N 1
ATOM 547 C CA . HIS A 1 71 ? -8.492 4.460 5.282 1.00 95.06 71 HIS A CA 1
ATOM 548 C C . HIS A 1 71 ? -7.279 4.886 6.104 1.00 95.06 71 HIS A C 1
ATOM 550 O O . HIS A 1 71 ? -6.865 4.191 7.033 1.00 95.06 71 HIS A O 1
ATOM 556 N N . LEU A 1 72 ? -6.672 6.005 5.709 1.00 92.00 72 LEU A N 1
ATOM 557 C CA . LEU A 1 72 ? -5.512 6.554 6.397 1.00 92.00 72 LEU A CA 1
ATOM 558 C C . LEU A 1 72 ? -5.995 7.452 7.536 1.00 92.00 72 LEU A C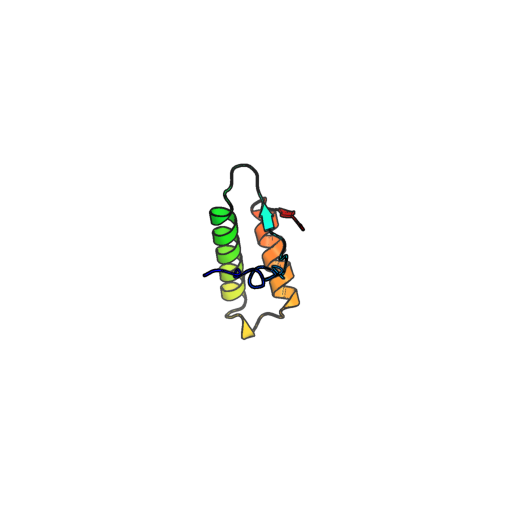 1
ATOM 560 O O . LEU A 1 72 ? -6.575 8.508 7.290 1.00 92.00 72 LEU A O 1
ATOM 564 N N . GLU A 1 73 ? -5.744 7.035 8.767 1.00 90.25 73 GLU A N 1
ATOM 565 C CA . GLU A 1 73 ? -5.950 7.839 9.965 1.00 90.25 73 GLU A CA 1
ATOM 566 C C . GLU A 1 73 ? -4.671 8.646 10.231 1.00 90.25 73 GLU A C 1
ATOM 568 O O . GLU A 1 73 ? -3.583 8.083 10.385 1.00 90.25 73 GLU A O 1
ATOM 573 N N . GLN A 1 74 ? -4.780 9.974 10.221 1.00 80.50 74 GLN A N 1
ATOM 574 C CA . GLN A 1 74 ? -3.708 10.864 10.667 1.00 80.50 74 GLN A CA 1
ATOM 575 C C . GLN A 1 74 ? -3.924 11.147 12.154 1.00 80.50 74 GLN A C 1
ATOM 577 O O . GLN A 1 74 ? -5.029 11.514 12.546 1.00 80.50 74 GLN A O 1
ATOM 582 N N . ASN A 1 75 ? -2.885 10.913 12.955 1.00 60.75 75 ASN A N 1
ATOM 583 C CA . ASN A 1 75 ? -2.896 11.103 14.405 1.00 60.75 75 ASN A CA 1
ATOM 584 C C . ASN A 1 75 ? -2.604 12.560 14.775 1.00 60.75 75 ASN A C 1
ATOM 586 O O . ASN A 1 75 ? -1.735 13.155 14.092 1.00 60.75 75 ASN A O 1
#

Secondary structure (DSSP, 8-state):
------S----------PPEEE-TT--HHHHHHHHHHHHHHHHHHHTSGGGS-HHHHHHHHHHHHHHTT-EEE--

pLDDT: mean 83.78, std 17.83, range [41.66, 97.5]